Protein AF-A0A6G9CSZ5-F1 (afdb_monomer_lite)

pLDDT: mean 74.73, std 18.0, range [41.84, 91.81]

Sequence (73 aa):
MKVTAPVEGFTGKSAYGPVVLDFVAGVAEVEGLPGPVAVYLLSCGYDVVDVKPKRASVKAKAETADAVGGL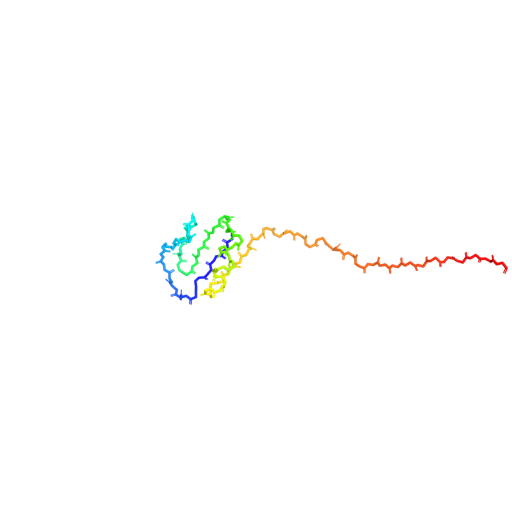SE

Structure (mmCIF, N/CA/C/O backbone):
data_AF-A0A6G9CSZ5-F1
#
_entry.id   AF-A0A6G9CSZ5-F1
#
loop_
_atom_site.group_PDB
_atom_site.id
_atom_site.type_symbol
_atom_site.label_atom_id
_atom_site.label_alt_id
_atom_site.label_comp_id
_atom_site.label_asym_id
_atom_site.label_entity_id
_atom_site.label_seq_id
_atom_site.pdbx_PDB_ins_code
_atom_site.Cartn_x
_atom_site.Cartn_y
_atom_site.Cartn_z
_atom_site.occupancy
_atom_site.B_iso_or_equiv
_atom_site.auth_seq_id
_atom_site.auth_comp_id
_atom_site.auth_asym_id
_atom_site.auth_atom_id
_atom_site.pdbx_PDB_model_num
ATOM 1 N N . MET A 1 1 ? 7.448 -2.686 1.875 1.00 81.56 1 MET A N 1
ATOM 2 C CA . MET A 1 1 ? 6.858 -1.513 1.187 1.00 81.56 1 MET A CA 1
ATOM 3 C C . MET A 1 1 ? 5.565 -1.156 1.904 1.00 81.56 1 MET A C 1
ATOM 5 O O . MET A 1 1 ? 4.866 -2.070 2.329 1.00 81.56 1 MET A O 1
ATOM 9 N N . LYS A 1 2 ? 5.277 0.130 2.115 1.00 87.50 2 LYS A N 1
ATOM 10 C CA . LYS A 1 2 ? 4.117 0.579 2.903 1.00 87.50 2 LYS A CA 1
ATOM 11 C C . LYS A 1 2 ? 3.166 1.373 2.013 1.00 87.50 2 LYS A C 1
ATOM 13 O O . LYS A 1 2 ? 3.624 2.246 1.283 1.00 87.50 2 LYS A O 1
ATOM 18 N N . VAL A 1 3 ? 1.876 1.064 2.066 1.00 88.12 3 VAL A N 1
ATOM 19 C CA . VAL A 1 3 ? 0.815 1.777 1.347 1.00 88.12 3 VAL A CA 1
ATOM 20 C C . VAL A 1 3 ? -0.136 2.387 2.362 1.00 88.12 3 VAL A C 1
ATOM 22 O O . VAL A 1 3 ? -0.685 1.668 3.189 1.00 88.12 3 VAL A O 1
ATOM 25 N N . THR A 1 4 ? -0.359 3.691 2.296 1.00 90.88 4 THR A N 1
ATOM 26 C CA . THR A 1 4 ? -1.318 4.389 3.156 1.00 90.88 4 THR A CA 1
ATOM 27 C C . THR A 1 4 ? -2.541 4.770 2.332 1.00 90.88 4 THR A C 1
ATOM 29 O O . THR A 1 4 ? -2.417 5.336 1.244 1.00 90.88 4 THR A O 1
ATOM 32 N N . ALA A 1 5 ? -3.726 4.423 2.825 1.00 87.44 5 ALA A N 1
ATOM 33 C CA . ALA A 1 5 ? -4.988 4.796 2.212 1.00 87.44 5 ALA A CA 1
ATOM 34 C C . ALA A 1 5 ? -5.278 6.290 2.431 1.00 87.44 5 ALA A C 1
ATOM 36 O O . ALA A 1 5 ? -5.007 6.804 3.515 1.00 87.44 5 ALA A O 1
ATOM 37 N N . PRO A 1 6 ? -5.890 6.980 1.451 1.00 86.31 6 PRO A N 1
ATOM 38 C CA . PRO A 1 6 ? -6.333 8.365 1.629 1.00 86.31 6 PRO A CA 1
ATOM 39 C C . PRO A 1 6 ? -7.488 8.495 2.634 1.00 86.31 6 PRO A C 1
ATOM 41 O O . PRO A 1 6 ? -7.806 9.592 3.082 1.00 86.31 6 PRO A O 1
ATOM 44 N N . VAL A 1 7 ? -8.142 7.380 2.970 1.00 83.69 7 VAL A N 1
ATOM 45 C CA . VAL A 1 7 ? -9.253 7.325 3.920 1.00 83.69 7 VAL A CA 1
ATOM 46 C C . VAL A 1 7 ? -8.713 6.993 5.307 1.00 83.69 7 VAL A C 1
ATOM 48 O O . VAL A 1 7 ? -8.177 5.906 5.540 1.00 83.69 7 VAL A O 1
ATOM 51 N N . GLU A 1 8 ? -8.884 7.932 6.235 1.00 83.44 8 GLU A N 1
ATOM 52 C CA . GLU A 1 8 ? -8.428 7.796 7.615 1.00 83.44 8 GLU A CA 1
ATOM 53 C C . GLU A 1 8 ? -9.139 6.629 8.321 1.00 83.44 8 GLU A C 1
ATOM 55 O O . GLU A 1 8 ? -10.361 6.487 8.259 1.00 83.44 8 GLU A O 1
ATOM 60 N N . GLY A 1 9 ? -8.363 5.748 8.960 1.00 81.38 9 GLY A N 1
ATOM 61 C CA . GLY A 1 9 ? -8.892 4.594 9.694 1.00 81.38 9 GLY A CA 1
ATOM 62 C C . GLY A 1 9 ? -9.393 3.432 8.826 1.00 81.38 9 GLY A C 1
ATOM 63 O O . GLY A 1 9 ? -9.927 2.463 9.371 1.00 81.38 9 GLY A O 1
ATOM 64 N N . PHE A 1 10 ? -9.204 3.472 7.502 1.00 84.75 10 PHE A N 1
ATOM 65 C CA . PHE A 1 10 ? -9.662 2.394 6.624 1.00 84.75 10 PHE A CA 1
ATOM 66 C C . PHE A 1 10 ? -9.045 1.044 7.012 1.00 84.75 10 PHE A C 1
ATOM 68 O O . PHE A 1 10 ? -7.826 0.871 7.042 1.00 84.75 10 PHE A O 1
ATOM 75 N N . THR A 1 11 ? -9.907 0.078 7.313 1.00 89.69 11 THR A N 1
ATOM 76 C CA . THR A 1 11 ? -9.519 -1.278 7.699 1.00 89.69 11 THR A CA 1
ATOM 77 C C . THR A 1 11 ? -10.211 -2.263 6.779 1.00 89.69 11 THR A C 1
ATOM 79 O O . THR A 1 11 ? -11.440 -2.309 6.728 1.00 89.69 11 THR A O 1
ATOM 82 N N . GLY A 1 12 ? -9.439 -3.042 6.028 1.00 88.88 12 GLY A N 1
ATOM 83 C CA . GLY A 1 12 ? -10.008 -3.994 5.086 1.00 88.88 12 GLY A CA 1
ATOM 84 C C . GLY A 1 12 ? -9.051 -4.429 3.990 1.00 88.88 12 GLY A C 1
ATOM 85 O O . GLY A 1 12 ? -7.984 -3.856 3.780 1.00 88.88 12 GLY A O 1
ATOM 86 N N . LYS A 1 13 ? -9.469 -5.459 3.259 1.00 90.81 13 LYS A N 1
ATOM 87 C CA . LYS A 1 13 ? -8.713 -6.019 2.140 1.00 90.81 13 LYS A CA 1
ATOM 88 C C . LYS A 1 13 ? -9.152 -5.375 0.837 1.00 90.81 13 LYS A C 1
ATOM 90 O O . LYS A 1 13 ? -10.343 -5.318 0.550 1.00 90.81 13 LYS A O 1
ATOM 95 N N . SER A 1 14 ? -8.194 -4.927 0.037 1.00 88.38 14 SER A N 1
ATOM 96 C CA . SER A 1 14 ? -8.430 -4.432 -1.322 1.00 88.38 14 SER A CA 1
ATOM 97 C C . SER A 1 14 ? -7.605 -5.239 -2.315 1.00 88.38 14 SER A C 1
ATOM 99 O O . SER A 1 14 ? -6.403 -5.418 -2.124 1.00 88.38 14 SER A O 1
ATOM 101 N N . ALA A 1 15 ? -8.244 -5.728 -3.375 1.00 88.75 15 ALA A N 1
ATOM 102 C CA . ALA A 1 15 ? -7.589 -6.505 -4.420 1.00 88.75 15 ALA A CA 1
ATOM 103 C C . ALA A 1 15 ? -7.341 -5.640 -5.664 1.00 88.75 15 ALA A C 1
ATOM 105 O O . ALA A 1 15 ? -8.265 -5.038 -6.208 1.00 88.75 15 ALA A O 1
ATOM 106 N N . TYR A 1 16 ? -6.095 -5.620 -6.128 1.00 85.56 16 TYR A N 1
ATOM 107 C CA . TYR A 1 16 ? -5.631 -4.919 -7.320 1.00 85.56 16 TYR A CA 1
ATOM 108 C C . TYR A 1 16 ? -4.990 -5.938 -8.265 1.00 85.56 16 TYR A C 1
ATOM 110 O O . TYR A 1 16 ? -3.782 -6.190 -8.234 1.00 85.56 16 TYR A O 1
ATOM 118 N N . GLY A 1 17 ? -5.830 -6.583 -9.078 1.00 83.31 17 GLY A N 1
ATOM 119 C CA . GLY A 1 17 ? -5.417 -7.714 -9.909 1.00 83.31 17 GLY A CA 1
ATOM 120 C C . GLY A 1 17 ? -4.910 -8.877 -9.040 1.00 83.31 17 GLY A C 1
ATOM 121 O O . GLY A 1 17 ? -5.669 -9.362 -8.204 1.00 83.31 17 GLY A O 1
ATOM 122 N N . PRO A 1 18 ? -3.652 -9.332 -9.202 1.00 84.75 18 PRO A N 1
ATOM 123 C CA . PRO A 1 18 ? -3.085 -10.417 -8.396 1.00 84.75 18 PRO A CA 1
ATOM 124 C C . PRO A 1 18 ? -2.594 -9.972 -7.006 1.00 84.75 18 PRO A C 1
ATOM 126 O O . PRO A 1 18 ? -2.193 -10.816 -6.208 1.00 84.75 18 PRO A O 1
ATOM 129 N N . VAL A 1 19 ? -2.576 -8.667 -6.712 1.00 85.56 19 VAL A N 1
ATOM 130 C CA . VAL A 1 19 ? -2.070 -8.128 -5.442 1.00 85.56 19 VAL A CA 1
ATOM 131 C C . VAL A 1 19 ? -3.232 -7.876 -4.496 1.00 85.56 19 VAL A C 1
ATOM 133 O O . VAL A 1 19 ? -4.166 -7.158 -4.841 1.00 85.56 19 VAL A O 1
ATOM 136 N N . VAL A 1 20 ? -3.156 -8.412 -3.281 1.00 89.12 20 VAL A N 1
ATOM 137 C CA . VAL A 1 20 ? -4.117 -8.121 -2.212 1.00 89.12 20 VAL A CA 1
ATOM 138 C C . VAL A 1 20 ? -3.416 -7.279 -1.153 1.00 89.12 20 VAL A C 1
ATOM 140 O O . VAL A 1 20 ? -2.416 -7.710 -0.584 1.00 89.12 20 VAL A O 1
ATOM 143 N N . LEU A 1 21 ? -3.931 -6.075 -0.912 1.00 89.19 21 LEU A N 1
ATOM 144 C CA . LEU A 1 21 ? -3.481 -5.186 0.155 1.00 89.19 21 LEU A CA 1
ATOM 145 C C . LEU A 1 21 ? -4.406 -5.349 1.359 1.00 89.19 21 LEU A C 1
ATOM 147 O O . LEU A 1 21 ? -5.614 -5.145 1.241 1.00 89.19 21 LEU A O 1
ATOM 151 N N . ASP A 1 22 ? -3.838 -5.711 2.503 1.00 91.81 22 ASP A N 1
ATOM 152 C CA . ASP A 1 22 ? -4.539 -5.753 3.784 1.00 91.81 22 ASP A CA 1
ATOM 153 C C . ASP A 1 22 ? -4.258 -4.450 4.533 1.00 91.81 22 ASP A C 1
ATOM 155 O O . ASP A 1 22 ? -3.130 -4.209 4.958 1.00 91.81 22 ASP A O 1
ATOM 159 N N . PHE A 1 23 ? -5.257 -3.571 4.614 1.00 91.50 23 PHE A N 1
ATOM 160 C CA . PHE A 1 23 ? -5.137 -2.298 5.313 1.00 91.50 23 PHE A CA 1
ATOM 161 C C . PHE A 1 23 ? -5.558 -2.452 6.774 1.00 91.50 23 PHE A C 1
ATOM 163 O O . PHE A 1 23 ? -6.674 -2.885 7.069 1.00 91.50 23 PHE A O 1
ATOM 170 N N . VAL A 1 24 ? -4.689 -2.009 7.677 1.00 89.25 24 VAL A N 1
ATOM 171 C CA . VAL A 1 24 ? -4.897 -1.923 9.120 1.00 89.25 24 VAL A CA 1
ATOM 172 C C . VAL A 1 24 ? -4.682 -0.472 9.547 1.00 89.25 24 VAL A C 1
ATOM 174 O O . VAL A 1 24 ? -3.617 0.095 9.324 1.00 89.25 24 VAL A O 1
ATOM 177 N N . ALA A 1 25 ? -5.706 0.155 10.132 1.00 88.94 25 ALA A N 1
ATOM 178 C CA . ALA A 1 25 ? -5.712 1.573 10.507 1.00 88.94 25 ALA A CA 1
ATOM 179 C C . ALA A 1 25 ? -5.249 2.521 9.374 1.00 88.94 25 ALA A C 1
ATOM 181 O O . ALA A 1 25 ? -4.507 3.472 9.603 1.00 88.94 25 ALA A O 1
ATOM 182 N N . GLY A 1 26 ? -5.673 2.248 8.137 1.00 86.75 26 GLY A N 1
ATOM 183 C CA . GLY A 1 26 ? -5.311 3.021 6.948 1.00 86.75 26 GLY A CA 1
ATOM 184 C C . GLY A 1 26 ? -3.960 2.649 6.334 1.00 86.75 26 GLY A C 1
ATOM 185 O O . GLY A 1 26 ? -3.554 3.278 5.364 1.00 86.75 26 GLY A O 1
ATOM 186 N N . VAL A 1 27 ? -3.263 1.633 6.845 1.00 88.38 27 VAL A N 1
ATOM 187 C CA . VAL A 1 27 ? -1.916 1.244 6.408 1.00 88.38 27 VAL A CA 1
ATOM 188 C C . VAL A 1 27 ? -1.884 -0.214 5.963 1.00 88.38 27 VAL A C 1
ATOM 190 O O . VAL A 1 27 ? -2.261 -1.093 6.725 1.00 88.38 27 VAL A O 1
ATOM 193 N N . ALA A 1 28 ? -1.362 -0.487 4.771 1.00 89.94 28 ALA A N 1
ATOM 194 C CA . ALA A 1 28 ? -1.051 -1.829 4.292 1.00 89.94 28 ALA A CA 1
ATOM 195 C C . ALA A 1 28 ? 0.461 -2.021 4.136 1.00 89.94 28 ALA A C 1
ATOM 197 O O . ALA A 1 28 ? 1.144 -1.222 3.491 1.00 89.94 28 ALA A O 1
ATOM 198 N N . GLU A 1 29 ? 0.991 -3.103 4.698 1.00 88.06 29 GLU A N 1
ATOM 199 C CA . GLU A 1 29 ? 2.390 -3.501 4.537 1.00 88.06 29 GLU A CA 1
ATOM 200 C C . GLU A 1 29 ? 2.485 -4.684 3.575 1.00 88.06 29 GLU A C 1
ATOM 202 O O . GLU A 1 29 ? 1.845 -5.713 3.774 1.00 88.06 29 GLU A O 1
ATOM 207 N N . VAL A 1 30 ? 3.285 -4.537 2.517 1.00 85.19 30 VAL A N 1
ATOM 208 C CA . VAL A 1 30 ? 3.505 -5.594 1.521 1.00 85.19 30 VAL A CA 1
ATOM 209 C C . VAL A 1 30 ? 4.974 -5.732 1.147 1.00 85.19 30 VAL A C 1
ATOM 211 O O . VAL A 1 30 ? 5.730 -4.756 1.116 1.00 85.19 30 VAL A O 1
ATOM 214 N N . GLU A 1 31 ? 5.388 -6.962 0.851 1.00 81.69 31 GLU A N 1
ATOM 215 C CA . GLU A 1 31 ? 6.784 -7.299 0.548 1.00 81.69 31 GLU A CA 1
ATOM 216 C C . GLU A 1 31 ? 7.232 -6.808 -0.836 1.00 81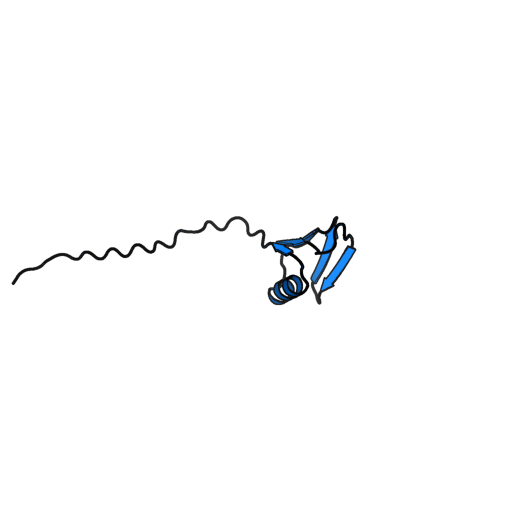.69 31 GLU A C 1
ATOM 218 O O . GLU A 1 31 ? 8.389 -6.433 -1.015 1.00 81.69 31 GLU A O 1
ATOM 223 N N . GLY A 1 32 ? 6.312 -6.719 -1.800 1.00 76.12 32 GLY A N 1
ATOM 224 C CA . GLY A 1 32 ? 6.624 -6.256 -3.148 1.00 76.12 32 GLY A CA 1
ATOM 225 C C . GLY A 1 32 ? 5.378 -5.849 -3.919 1.00 76.12 32 GLY A C 1
ATOM 226 O O . GLY A 1 32 ? 4.456 -6.641 -4.096 1.00 76.12 32 GLY A O 1
ATOM 227 N N . LEU A 1 33 ? 5.365 -4.604 -4.385 1.00 82.50 33 LEU A N 1
ATOM 228 C CA . LEU A 1 33 ? 4.283 -4.045 -5.186 1.00 82.50 33 LEU A CA 1
ATOM 229 C C . LEU A 1 33 ? 4.754 -3.940 -6.645 1.00 82.50 33 LEU A C 1
ATOM 231 O O . LEU A 1 33 ? 5.808 -3.348 -6.893 1.00 82.50 33 LEU A O 1
ATOM 235 N N . PRO A 1 34 ? 4.021 -4.500 -7.626 1.00 85.81 34 PRO A N 1
ATOM 236 C CA . PRO A 1 34 ? 4.365 -4.340 -9.032 1.00 85.81 34 PRO A CA 1
ATOM 237 C C . PRO A 1 34 ? 4.393 -2.856 -9.395 1.00 85.81 34 PRO A C 1
ATOM 239 O O . PRO A 1 34 ? 3.476 -2.120 -9.031 1.00 85.81 34 PRO A O 1
ATOM 242 N N . GLY A 1 35 ? 5.391 -2.430 -10.172 1.00 86.00 35 GLY A N 1
ATOM 243 C CA . GLY A 1 35 ? 5.521 -1.038 -10.624 1.00 86.00 35 GLY A CA 1
ATOM 244 C C . GLY A 1 35 ? 4.218 -0.432 -11.175 1.00 86.00 35 GLY A C 1
ATOM 245 O O . GLY A 1 35 ? 3.828 0.639 -10.714 1.00 86.00 35 GLY A O 1
ATOM 246 N N . PRO A 1 36 ? 3.480 -1.122 -12.071 1.00 87.31 36 PRO A N 1
ATOM 247 C CA . PRO A 1 36 ? 2.208 -0.615 -12.593 1.00 87.31 36 PRO A CA 1
ATOM 248 C C . PRO A 1 36 ? 1.137 -0.410 -11.514 1.00 87.31 36 PRO A C 1
ATOM 250 O O . PRO A 1 36 ? 0.381 0.555 -11.567 1.00 87.31 36 PRO A O 1
ATOM 253 N N . VAL A 1 37 ? 1.085 -1.296 -10.515 1.00 86.88 37 VAL A N 1
ATOM 254 C CA . VAL A 1 37 ? 0.113 -1.213 -9.417 1.00 86.88 37 VAL A CA 1
ATOM 255 C C . VAL A 1 37 ? 0.487 -0.078 -8.463 1.00 86.88 37 VAL A C 1
ATOM 257 O O . VAL A 1 37 ? -0.394 0.652 -8.025 1.00 86.88 37 VAL A O 1
ATOM 260 N N . ALA A 1 38 ? 1.778 0.141 -8.195 1.00 86.38 38 ALA A N 1
ATOM 261 C CA . ALA A 1 38 ? 2.232 1.284 -7.402 1.00 86.38 38 ALA A CA 1
ATOM 262 C C . ALA A 1 38 ? 1.856 2.625 -8.061 1.00 86.38 38 ALA A C 1
ATOM 264 O O . ALA A 1 38 ? 1.335 3.511 -7.390 1.00 86.38 38 ALA A O 1
ATOM 265 N N . VAL A 1 39 ? 2.048 2.752 -9.381 1.00 87.56 39 VAL A N 1
ATOM 266 C CA . VAL A 1 39 ? 1.646 3.946 -10.153 1.00 87.56 39 VAL A CA 1
ATOM 267 C C . VAL A 1 39 ? 0.127 4.143 -10.141 1.00 87.56 39 VAL A C 1
ATOM 269 O O . VAL A 1 39 ? -0.349 5.271 -9.997 1.00 87.56 39 VAL A O 1
ATOM 272 N N . TYR A 1 40 ? -0.642 3.059 -10.258 1.00 89.06 40 TYR A N 1
ATOM 273 C CA . TYR A 1 40 ? -2.099 3.111 -10.155 1.00 89.06 40 TYR A CA 1
ATOM 274 C C . TYR A 1 40 ? -2.555 3.598 -8.772 1.00 89.06 40 TYR A C 1
ATOM 276 O O . TYR A 1 40 ? -3.350 4.528 -8.681 1.00 89.06 40 TYR A O 1
ATOM 284 N N . LEU A 1 41 ? -1.998 3.035 -7.697 1.00 88.19 41 LEU A N 1
ATOM 285 C CA . LEU A 1 41 ? -2.312 3.427 -6.321 1.00 88.19 41 LEU A CA 1
ATOM 286 C C . LEU A 1 41 ? -1.984 4.905 -6.063 1.00 88.19 41 LEU A C 1
ATOM 288 O O . LEU A 1 41 ? -2.827 5.622 -5.528 1.00 88.19 41 LEU A O 1
ATOM 292 N N . LEU A 1 42 ? -0.823 5.380 -6.526 1.00 87.88 42 LEU A N 1
ATOM 293 C CA . LEU A 1 42 ? -0.451 6.800 -6.479 1.00 87.88 42 LEU A CA 1
ATOM 294 C C . LEU A 1 42 ? -1.463 7.684 -7.224 1.00 87.88 42 LEU A C 1
ATOM 296 O O . LEU A 1 42 ? -1.860 8.730 -6.718 1.00 87.88 42 LEU A O 1
ATOM 300 N N . SER A 1 43 ? -1.932 7.246 -8.397 1.00 88.62 43 SER A N 1
ATOM 301 C CA . SER A 1 43 ? -2.947 7.972 -9.181 1.00 88.62 43 SER A CA 1
ATOM 302 C C . SER A 1 43 ? -4.312 8.016 -8.485 1.00 88.62 43 SER A C 1
ATOM 304 O O . SER A 1 43 ? -5.055 8.981 -8.643 1.00 88.62 43 SER A O 1
ATOM 306 N N . CYS A 1 44 ? -4.639 6.995 -7.691 1.00 87.06 44 CYS A N 1
ATOM 307 C CA . CYS A 1 44 ? -5.838 6.951 -6.856 1.00 87.06 44 CYS A CA 1
ATOM 308 C C . CYS A 1 44 ? -5.704 7.740 -5.538 1.00 87.06 44 CYS A C 1
ATOM 310 O O . CYS A 1 44 ? -6.659 7.773 -4.765 1.00 87.06 44 CYS A O 1
ATOM 312 N N . GLY A 1 45 ? -4.550 8.359 -5.266 1.00 88.06 45 GLY A N 1
ATOM 313 C CA . GLY A 1 45 ? -4.309 9.142 -4.050 1.00 88.06 45 GLY A CA 1
ATOM 314 C C . GLY A 1 45 ? -3.818 8.331 -2.848 1.00 88.06 45 GLY A C 1
ATOM 315 O O . GLY A 1 45 ? -3.844 8.838 -1.731 1.00 88.06 45 GLY A O 1
ATOM 316 N N . TYR A 1 46 ? -3.376 7.087 -3.049 1.00 89.00 46 TYR A N 1
ATOM 317 C CA . TYR A 1 46 ? -2.682 6.323 -2.011 1.00 89.00 46 TYR A CA 1
ATOM 318 C C . TYR A 1 46 ? -1.223 6.766 -1.911 1.00 89.00 46 TYR A C 1
ATOM 320 O O . TYR A 1 46 ? -0.557 6.989 -2.923 1.00 89.00 46 TYR A O 1
ATOM 328 N N . ASP A 1 47 ? -0.702 6.813 -0.689 1.00 89.06 47 ASP A N 1
ATOM 329 C CA . ASP A 1 47 ? 0.710 7.091 -0.448 1.00 89.06 47 ASP A CA 1
ATOM 330 C C . ASP A 1 47 ? 1.499 5.778 -0.456 1.00 89.06 47 ASP A C 1
ATOM 332 O O . ASP A 1 47 ? 1.219 4.872 0.329 1.00 89.06 47 ASP A O 1
ATOM 336 N N . VAL A 1 48 ? 2.459 5.641 -1.370 1.00 87.62 48 VAL A N 1
ATOM 337 C CA . VAL A 1 48 ? 3.235 4.407 -1.554 1.00 87.62 48 VAL A CA 1
ATOM 338 C C . VAL A 1 48 ? 4.698 4.672 -1.209 1.00 87.62 48 VAL A C 1
ATOM 340 O O . VAL A 1 48 ? 5.437 5.269 -1.991 1.00 87.62 48 VAL A O 1
ATOM 343 N N . VAL A 1 49 ? 5.143 4.178 -0.054 1.00 83.38 49 VAL A N 1
ATOM 344 C CA . VAL A 1 49 ? 6.517 4.327 0.437 1.00 83.38 49 VAL A CA 1
ATOM 345 C C . VAL A 1 49 ? 7.303 3.039 0.185 1.00 83.38 49 VAL A C 1
ATOM 347 O O . VAL A 1 49 ? 7.097 2.009 0.843 1.00 83.38 49 VAL A O 1
ATOM 350 N N . ASP A 1 50 ? 8.250 3.095 -0.757 1.00 74.12 50 ASP A N 1
ATOM 351 C CA . ASP A 1 50 ? 9.271 2.057 -0.933 1.00 74.12 50 ASP A CA 1
ATOM 352 C C . ASP A 1 50 ? 10.251 2.123 0.240 1.00 74.12 50 ASP A C 1
ATOM 354 O O . ASP A 1 50 ? 11.257 2.830 0.207 1.00 74.12 50 ASP A O 1
ATOM 358 N N . VAL A 1 51 ? 9.944 1.388 1.310 1.00 59.03 51 VAL A N 1
ATOM 359 C CA . VAL A 1 51 ? 10.878 1.162 2.418 1.00 59.03 51 VAL A CA 1
ATOM 360 C C . VAL A 1 51 ? 11.971 0.203 1.935 1.00 59.03 51 VAL A C 1
ATOM 362 O O . VAL A 1 51 ? 12.055 -0.948 2.358 1.00 59.03 51 VAL A O 1
ATOM 365 N N . LYS A 1 52 ? 12.801 0.648 0.990 1.00 49.97 52 LYS A N 1
ATOM 366 C CA . LYS A 1 52 ? 14.065 -0.020 0.692 1.00 49.97 52 LYS A CA 1
ATOM 367 C C . LYS A 1 52 ? 14.910 0.041 1.967 1.00 49.97 52 LYS A C 1
ATOM 369 O O . LYS A 1 52 ? 15.059 1.139 2.515 1.00 49.97 52 LYS A O 1
ATOM 374 N N . PRO A 1 53 ? 15.525 -1.063 2.435 1.00 43.91 53 PRO A N 1
ATOM 375 C CA . PRO A 1 53 ? 16.611 -0.930 3.391 1.00 43.91 53 PRO A CA 1
ATOM 376 C C . PRO A 1 53 ? 17.634 -0.015 2.728 1.00 43.91 53 PRO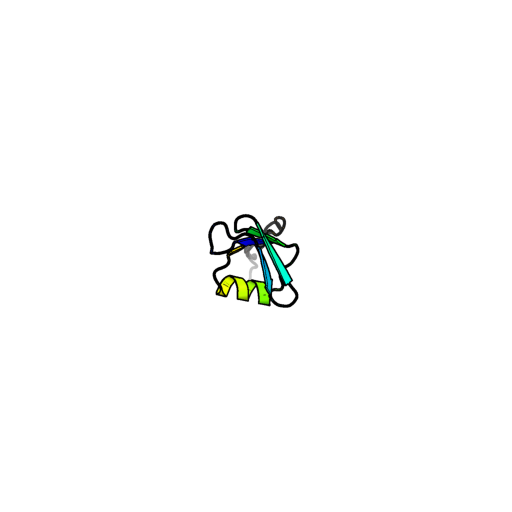 A C 1
ATOM 378 O O . PRO A 1 53 ? 18.036 -0.271 1.593 1.00 43.91 53 PRO A O 1
ATOM 381 N N . LYS A 1 54 ? 17.942 1.094 3.406 1.00 41.84 54 LYS A N 1
ATOM 382 C CA . LYS A 1 54 ? 18.888 2.151 3.038 1.00 41.84 54 LYS A CA 1
ATOM 383 C C . LYS A 1 54 ? 19.981 1.618 2.104 1.00 41.84 54 LYS A C 1
ATOM 385 O O . LYS A 1 54 ? 21.038 1.190 2.560 1.00 41.84 54 LYS A O 1
ATOM 390 N N . ARG A 1 55 ? 19.745 1.655 0.785 1.00 44.50 55 ARG A N 1
ATOM 391 C CA . ARG A 1 55 ? 20.838 1.572 -0.178 1.00 44.50 55 ARG A CA 1
ATOM 392 C C . ARG A 1 55 ? 21.558 2.881 0.031 1.00 44.50 55 ARG A C 1
ATOM 394 O O . ARG A 1 55 ? 21.032 3.932 -0.323 1.00 44.50 55 ARG A O 1
ATOM 401 N N . ALA A 1 56 ? 22.686 2.797 0.731 1.00 46.31 56 ALA A N 1
ATOM 402 C CA . ALA A 1 56 ? 23.631 3.881 0.850 1.00 46.31 56 ALA A CA 1
ATOM 403 C C . ALA A 1 56 ? 23.702 4.572 -0.510 1.00 46.31 56 ALA A C 1
ATOM 405 O O . ALA A 1 56 ? 23.996 3.923 -1.517 1.00 46.31 56 ALA A O 1
ATOM 406 N N . SER A 1 57 ? 23.373 5.861 -0.535 1.00 46.22 57 SER A N 1
ATOM 407 C CA . SER A 1 57 ? 23.756 6.741 -1.621 1.00 46.22 57 SER A CA 1
ATOM 408 C C . SER A 1 57 ? 25.274 6.649 -1.709 1.00 46.22 57 SER A C 1
ATOM 410 O O . SER A 1 57 ? 25.994 7.345 -0.992 1.00 46.22 57 SER A O 1
ATOM 412 N N . VAL A 1 58 ? 25.780 5.718 -2.517 1.00 43.50 58 VAL A N 1
ATOM 413 C CA . VAL A 1 58 ? 27.159 5.767 -2.970 1.00 43.50 58 VAL A CA 1
ATOM 414 C C . VAL A 1 58 ? 27.230 7.074 -3.735 1.00 43.50 58 VAL A C 1
ATOM 416 O O . VAL A 1 58 ? 26.596 7.227 -4.777 1.00 43.50 58 VAL A O 1
ATOM 419 N N . LYS A 1 59 ? 27.926 8.041 -3.130 1.00 50.81 59 LYS A N 1
ATOM 420 C CA . LYS A 1 59 ? 28.406 9.261 -3.768 1.00 50.81 59 LYS A CA 1
ATOM 421 C C . LYS A 1 59 ? 28.871 8.911 -5.182 1.00 50.81 59 LYS A C 1
ATOM 423 O O . LYS A 1 59 ? 29.967 8.383 -5.347 1.00 50.81 59 LYS A O 1
ATOM 428 N N . ALA A 1 60 ? 28.079 9.241 -6.194 1.00 48.97 60 ALA A N 1
ATOM 429 C CA . ALA A 1 60 ? 28.631 9.478 -7.513 1.00 48.97 60 ALA A CA 1
ATOM 430 C C . ALA A 1 60 ? 29.252 10.876 -7.446 1.00 48.97 60 ALA A C 1
ATOM 432 O O . ALA A 1 60 ? 28.567 11.888 -7.584 1.00 48.97 60 ALA A O 1
ATOM 433 N N . LYS A 1 61 ? 30.544 10.905 -7.094 1.00 42.72 61 LYS A N 1
ATOM 434 C CA . LYS A 1 61 ? 31.441 12.041 -7.310 1.00 42.72 61 LYS A CA 1
ATOM 435 C C . LYS A 1 61 ? 31.202 12.574 -8.729 1.00 42.72 61 LYS A C 1
ATOM 437 O O . LYS A 1 61 ? 31.531 11.887 -9.689 1.00 42.72 61 LYS A O 1
ATOM 442 N N . ALA A 1 62 ? 30.701 13.796 -8.851 1.00 47.22 62 ALA A N 1
ATOM 443 C CA . ALA A 1 62 ? 31.056 14.655 -9.971 1.00 47.22 62 ALA A CA 1
ATOM 444 C C . ALA A 1 62 ? 32.236 15.511 -9.493 1.00 47.22 62 ALA A C 1
ATOM 446 O O . ALA A 1 62 ? 32.070 16.630 -9.023 1.00 47.22 62 ALA A O 1
ATOM 447 N N . GLU A 1 63 ? 33.422 14.909 -9.506 1.00 46.47 63 GLU A N 1
ATOM 448 C CA . GLU A 1 63 ? 34.702 15.587 -9.318 1.00 46.47 63 GLU A CA 1
ATOM 449 C C . GLU A 1 63 ? 35.507 15.267 -10.579 1.00 46.47 63 GLU A C 1
ATOM 451 O O . GLU A 1 63 ? 36.222 14.273 -10.636 1.00 46.47 63 GLU A O 1
ATOM 456 N N . THR A 1 64 ? 35.302 16.061 -11.631 1.00 45.22 64 THR A N 1
ATOM 457 C CA . THR A 1 64 ? 36.257 16.165 -12.739 1.00 45.22 64 THR A CA 1
ATOM 458 C C . THR A 1 64 ? 37.113 17.382 -12.438 1.00 45.22 64 THR A C 1
ATOM 460 O O . THR A 1 64 ? 36.748 18.515 -12.742 1.00 45.22 64 THR A O 1
ATOM 463 N N . ALA A 1 65 ? 38.233 17.129 -11.769 1.00 50.03 65 ALA A N 1
ATOM 464 C CA . ALA A 1 65 ? 39.432 17.922 -11.940 1.00 50.03 65 ALA A CA 1
ATOM 465 C C . ALA A 1 65 ? 40.219 17.250 -13.068 1.00 50.03 65 ALA A C 1
ATOM 467 O O . ALA A 1 65 ? 40.632 16.105 -12.908 1.00 50.03 65 ALA A O 1
ATOM 468 N N . ASP A 1 66 ? 40.412 17.942 -14.188 1.00 47.06 66 ASP A N 1
ATOM 469 C CA . ASP A 1 66 ? 41.518 17.636 -15.090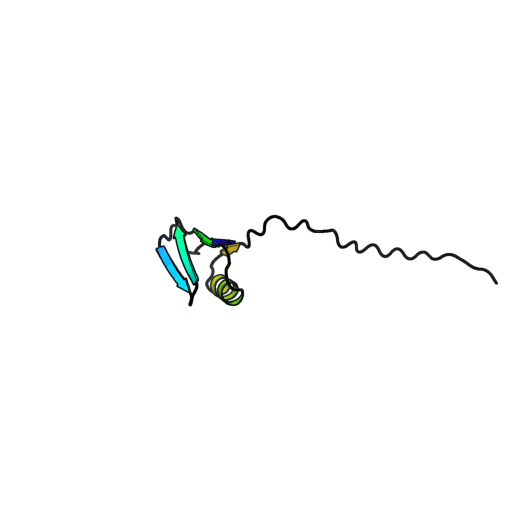 1.00 47.06 66 ASP A CA 1
ATOM 470 C C . ASP A 1 66 ? 42.375 18.895 -15.196 1.00 47.06 66 ASP A C 1
ATOM 472 O O . ASP A 1 66 ? 42.079 19.847 -15.918 1.00 47.06 66 ASP A O 1
ATOM 476 N N . ALA A 1 67 ? 43.378 18.923 -14.323 1.00 48.88 67 ALA A N 1
ATOM 477 C CA . ALA A 1 67 ? 44.569 19.723 -14.474 1.00 48.88 67 ALA A CA 1
ATOM 478 C C . ALA A 1 67 ? 45.644 18.789 -15.045 1.00 48.88 67 ALA A C 1
ATOM 480 O O . ALA A 1 67 ? 46.193 17.956 -14.327 1.00 48.88 67 ALA A O 1
ATOM 481 N N . VAL A 1 68 ? 45.947 18.955 -16.326 1.00 57.50 68 VAL A N 1
ATOM 482 C CA . VAL A 1 68 ? 47.216 18.582 -16.962 1.00 57.50 68 VAL A CA 1
ATOM 483 C C . VAL A 1 68 ? 47.869 19.932 -17.284 1.00 57.50 68 VAL A C 1
ATOM 485 O O . VAL A 1 68 ? 47.257 20.786 -17.911 1.00 57.50 68 VAL A O 1
ATOM 488 N N . GLY A 1 69 ? 49.000 20.308 -16.689 1.00 47.72 69 GLY A N 1
ATOM 489 C CA . GLY A 1 69 ? 50.273 19.605 -16.793 1.00 47.72 69 GLY A CA 1
ATOM 490 C C . GLY A 1 69 ? 50.977 20.132 -18.042 1.00 47.72 69 GLY A C 1
ATOM 491 O O . GLY A 1 69 ? 50.650 19.718 -19.146 1.00 47.72 69 GLY A O 1
ATOM 492 N N . GLY A 1 70 ? 51.869 21.111 -17.873 1.00 4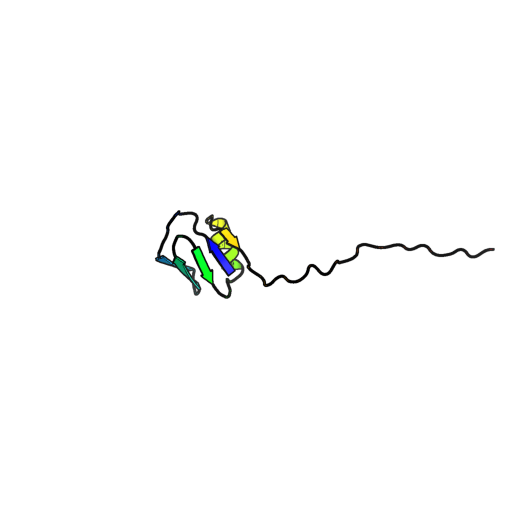6.38 70 GLY A N 1
ATOM 493 C CA . GLY A 1 70 ? 52.554 21.767 -18.985 1.00 46.38 70 GLY A CA 1
ATOM 494 C C . GLY A 1 70 ? 53.500 20.847 -19.756 1.00 46.38 70 GLY A C 1
ATOM 495 O O . G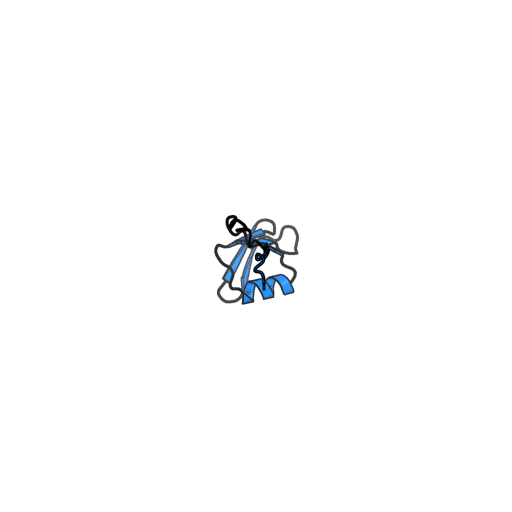LY A 1 70 ? 53.989 19.858 -19.216 1.00 46.38 70 GLY A O 1
ATOM 496 N N . LEU A 1 71 ? 53.810 21.238 -20.992 1.00 61.00 71 LEU A N 1
ATOM 497 C CA . LEU A 1 71 ? 55.069 20.920 -21.657 1.00 61.00 71 LEU A CA 1
ATOM 498 C C . LEU A 1 71 ? 55.396 22.026 -22.673 1.00 61.00 71 LEU A C 1
ATOM 500 O O . LEU A 1 71 ? 54.517 22.526 -23.370 1.00 61.00 71 LEU A O 1
ATOM 504 N N . SER A 1 72 ? 56.662 22.421 -22.660 1.00 52.97 72 SER A N 1
ATOM 505 C CA . SER A 1 72 ? 57.329 23.434 -23.474 1.00 52.97 72 SER A CA 1
ATOM 506 C C . SER A 1 72 ? 57.331 23.135 -24.975 1.00 52.97 72 SER A C 1
ATOM 508 O O . SER A 1 72 ? 57.367 21.965 -25.346 1.00 52.97 72 SER A O 1
ATOM 510 N N . GLU A 1 73 ? 57.464 24.185 -25.792 1.00 55.78 73 GLU A N 1
ATOM 511 C CA . GLU A 1 73 ? 58.396 24.246 -26.934 1.00 55.78 73 GLU A CA 1
ATOM 512 C C . GLU A 1 73 ? 58.800 25.704 -27.211 1.00 55.78 73 GLU A C 1
ATOM 514 O O . GLU A 1 73 ? 57.939 26.597 -27.018 1.00 55.78 73 GLU A O 1
#

Foldseek 3Di:
DKKFAPDAQDAAWDDDDPDIFGDGRRMGDDPDDPPVRQVVSVVVVIDDDPPDPDPDPPDPDPDDDDDDDDDDD

Organism: Rhodococcus erythropolis (NCBI:txid1833)

Radius of gyration: 22.43 Å; chains: 1; bounding box: 68×35×37 Å

Secondary structure (DSSP, 8-state):
-EEE-SSTT--EEEEETTEEEEEETTEEE-S---HHHHHHHHHTT-EEE------------------------